Protein AF-A0A4V2TSD0-F1 (afdb_monomer_lite)

Sequence (152 aa):
MAKATQQTVRINGARTIIRTSATGKITTKPAPPKEWELQAAQVRAFRAMPAYGKRFLLAGDQNAAKRGPRAQQEAIAAGMTPGEADLRIYLAGGQIRMIENKVGKGRLSTAQRDRHAALARLGHDVTVVSATTPADAASQAVELVQGWLAVA

pLDDT: mean 94.34, std 4.78, range [64.94, 98.69]

Secondary structure (DSSP, 8-state):
-PPPEEEEEEETTEEEEEEE-TTS-EEEEEPPPPHHHHHHHHHHHHHHSTTBTTTEEEEE--TTS---HHHHHHHHHTT--TT--SEEEEEGGG-EEEEEEEETTPPPPHHHHHHHHHHHHTT-EEEEEEESSHHHHHHHHHHHHHHHHH--

Structure (mmCIF, N/CA/C/O backbone):
data_AF-A0A4V2TSD0-F1
#
_entry.id   AF-A0A4V2TSD0-F1
#
loop_
_atom_site.group_PDB
_atom_site.id
_atom_site.type_symbol
_atom_site.label_atom_id
_atom_site.label_alt_id
_atom_site.label_comp_id
_atom_site.label_asym_id
_atom_site.label_entity_id
_atom_site.label_seq_id
_atom_site.pdbx_PDB_ins_code
_atom_site.Cartn_x
_atom_site.Cartn_y
_atom_site.Cartn_z
_atom_site.occupancy
_atom_site.B_iso_or_equiv
_atom_site.auth_seq_id
_atom_site.auth_comp_id
_atom_site.auth_asym_id
_atom_site.auth_atom_id
_atom_site.pdbx_PDB_model_num
ATOM 1 N N . MET A 1 1 ? -24.873 13.080 32.383 1.00 64.94 1 MET A N 1
ATOM 2 C CA . MET A 1 1 ? -25.452 12.134 31.399 1.00 64.94 1 MET A CA 1
ATOM 3 C C . MET A 1 1 ? -24.377 11.144 30.972 1.00 64.94 1 MET A C 1
ATOM 5 O O . MET A 1 1 ? -23.245 11.574 30.770 1.00 64.94 1 MET A O 1
ATOM 9 N N . ALA A 1 2 ? -24.686 9.849 30.862 1.00 78.00 2 ALA A N 1
ATOM 10 C CA . ALA A 1 2 ? -23.716 8.856 30.392 1.00 78.00 2 ALA A CA 1
ATOM 11 C C . ALA A 1 2 ? -23.359 9.115 28.914 1.00 78.00 2 ALA A C 1
ATOM 13 O O . ALA A 1 2 ? -24.242 9.385 28.102 1.00 78.00 2 ALA A O 1
ATOM 14 N N . LYS A 1 3 ? -22.072 9.062 28.550 1.00 87.88 3 LYS A N 1
ATOM 15 C CA . LYS A 1 3 ? -21.646 9.157 27.143 1.00 87.88 3 LYS A CA 1
ATOM 16 C C . LYS A 1 3 ? -21.848 7.811 26.456 1.00 87.88 3 LYS A C 1
ATOM 18 O O . LYS A 1 3 ? -21.585 6.768 27.046 1.00 87.88 3 LYS A O 1
ATOM 23 N N . ALA A 1 4 ? -22.267 7.842 25.192 1.00 92.12 4 ALA A N 1
ATOM 24 C CA . ALA A 1 4 ? -22.258 6.644 24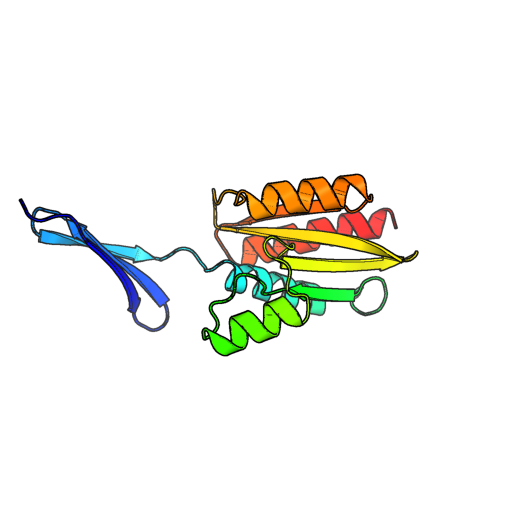.366 1.00 92.12 4 ALA A CA 1
ATOM 25 C C . ALA A 1 4 ? -20.821 6.111 24.238 1.00 92.12 4 ALA A C 1
ATOM 27 O O . ALA A 1 4 ? -19.887 6.889 24.028 1.00 92.12 4 ALA A O 1
ATOM 28 N N . THR A 1 5 ? -20.653 4.796 24.333 1.00 94.94 5 THR A N 1
ATOM 29 C CA . THR A 1 5 ? -19.355 4.126 24.205 1.00 94.94 5 THR A CA 1
ATOM 30 C C . THR A 1 5 ? -19.350 3.203 22.994 1.00 94.94 5 THR A C 1
ATOM 32 O O . THR A 1 5 ? -20.392 2.726 22.532 1.00 94.94 5 THR A O 1
ATOM 35 N N . GLN A 1 6 ? -18.162 2.977 22.440 1.00 94.81 6 GLN A N 1
ATOM 36 C CA . GLN A 1 6 ? -17.955 2.059 21.330 1.00 94.81 6 GLN A CA 1
ATOM 37 C C . GLN A 1 6 ? -16.710 1.223 21.593 1.00 94.81 6 GLN A C 1
ATOM 39 O O . GLN A 1 6 ? -15.649 1.761 21.901 1.00 94.81 6 GLN A O 1
ATOM 44 N N . GLN A 1 7 ? -16.834 -0.083 21.397 1.00 94.69 7 GLN A N 1
ATOM 45 C CA . GLN A 1 7 ? -15.721 -1.021 21.448 1.00 94.69 7 GLN A CA 1
ATOM 46 C C . GLN A 1 7 ? -15.750 -1.926 20.221 1.00 94.69 7 GLN A C 1
ATOM 48 O O . GLN A 1 7 ? -16.813 -2.241 19.689 1.00 94.69 7 GLN A O 1
ATOM 53 N N . THR A 1 8 ? -14.573 -2.325 19.746 1.00 93.75 8 THR A N 1
ATOM 54 C CA . THR A 1 8 ? -14.447 -3.324 18.680 1.00 93.75 8 THR A CA 1
ATOM 55 C C . THR A 1 8 ? -13.849 -4.582 19.281 1.00 93.75 8 THR A C 1
ATOM 57 O O . THR A 1 8 ? -12.709 -4.556 19.738 1.00 93.75 8 THR A O 1
ATOM 60 N N . VAL A 1 9 ? -14.611 -5.669 19.263 1.00 93.62 9 VAL A N 1
ATOM 61 C CA . VAL A 1 9 ? -14.221 -6.972 19.814 1.00 93.62 9 VAL A CA 1
ATOM 62 C C . VAL A 1 9 ? -14.265 -8.041 18.723 1.00 93.62 9 VAL A C 1
ATOM 64 O O . VAL A 1 9 ? -14.711 -7.777 17.603 1.00 93.62 9 VAL A O 1
ATOM 67 N N . ARG A 1 10 ? -13.794 -9.253 19.026 1.00 91.56 10 ARG A N 1
ATOM 68 C CA . ARG A 1 10 ? -14.047 -10.431 18.189 1.00 91.56 10 ARG A CA 1
ATOM 69 C C . ARG A 1 10 ? -15.175 -11.257 18.797 1.00 91.56 10 ARG A C 1
ATOM 71 O O . ARG A 1 10 ? -15.099 -11.601 19.969 1.00 91.56 10 ARG A O 1
ATOM 78 N N . ILE A 1 11 ? -16.182 -11.580 17.992 1.00 89.50 11 ILE A N 1
ATOM 79 C CA . ILE A 1 11 ? -17.277 -12.496 18.337 1.00 89.50 11 ILE A CA 1
ATOM 80 C C . ILE A 1 11 ? -17.228 -13.617 17.304 1.00 89.50 11 ILE A C 1
ATOM 82 O O . ILE A 1 11 ? -17.307 -13.336 16.110 1.00 89.50 11 ILE A O 1
ATOM 86 N N . ASN A 1 12 ? -17.010 -14.861 17.739 1.00 88.19 12 ASN A N 1
ATOM 87 C CA . ASN A 1 12 ? -16.828 -16.023 16.853 1.00 88.19 12 ASN A CA 1
ATOM 88 C C . ASN A 1 12 ? -15.776 -15.783 15.747 1.00 88.19 12 ASN A C 1
ATOM 90 O O . ASN A 1 12 ? -15.980 -16.106 14.583 1.00 88.19 12 ASN A O 1
ATOM 94 N N . GLY A 1 13 ? -14.667 -15.120 16.096 1.00 82.56 13 GLY A N 1
ATOM 95 C CA . GLY A 1 13 ? -13.598 -14.755 15.157 1.00 82.56 13 GLY A CA 1
ATOM 96 C C . GLY A 1 13 ? -13.870 -13.509 14.299 1.00 82.56 13 GLY A C 1
ATOM 97 O O . GLY A 1 13 ? -12.915 -12.866 13.854 1.00 82.56 13 GLY A O 1
ATOM 98 N N . ALA A 1 14 ? -15.127 -13.088 14.140 1.00 84.94 14 ALA A N 1
ATOM 99 C CA . ALA A 1 14 ? -15.504 -11.909 13.365 1.00 84.94 14 ALA A CA 1
ATOM 100 C C . ALA A 1 14 ? -15.321 -10.609 14.165 1.00 84.94 14 ALA A C 1
ATOM 102 O O . ALA A 1 14 ? -15.739 -10.496 15.323 1.00 84.94 14 ALA A O 1
ATOM 103 N N . ARG A 1 15 ? -14.719 -9.584 13.546 1.00 90.88 15 ARG A N 1
ATOM 104 C CA . ARG A 1 15 ? -14.607 -8.255 14.165 1.00 90.88 15 ARG A CA 1
ATOM 105 C C . ARG A 1 15 ? -15.983 -7.595 14.212 1.00 90.88 15 ARG A C 1
ATOM 107 O O . ARG A 1 15 ? -16.591 -7.344 13.177 1.00 90.88 15 ARG A O 1
ATOM 114 N N . THR A 1 16 ? -16.437 -7.271 15.415 1.00 94.19 16 THR A N 1
ATOM 115 C CA . THR A 1 16 ? -17.763 -6.708 15.675 1.00 94.19 16 THR A CA 1
ATOM 116 C C . THR A 1 16 ? -17.631 -5.430 16.492 1.00 94.19 16 THR A C 1
ATOM 118 O O . THR A 1 16 ? -16.912 -5.385 17.492 1.00 94.19 16 THR A O 1
ATOM 121 N N . ILE A 1 17 ? -18.320 -4.378 16.061 1.00 95.06 17 ILE A N 1
ATOM 122 C CA . ILE A 1 17 ? -18.480 -3.140 16.819 1.00 95.06 17 ILE A CA 1
ATOM 123 C C . ILE A 1 17 ? -19.675 -3.317 17.748 1.00 95.06 17 ILE A C 1
ATOM 125 O O . ILE A 1 17 ? -20.785 -3.567 17.281 1.00 95.06 17 ILE A O 1
ATOM 129 N N . ILE A 1 18 ? -19.448 -3.131 19.044 1.00 95.38 18 ILE A N 1
ATOM 130 C CA . ILE A 1 18 ? -20.495 -3.010 20.056 1.00 95.38 18 ILE A CA 1
ATOM 131 C C . ILE A 1 18 ? -20.604 -1.530 20.416 1.00 95.38 18 ILE A C 1
ATOM 133 O O . ILE A 1 18 ? -19.611 -0.907 20.806 1.00 95.38 18 ILE A O 1
ATOM 137 N N . ARG A 1 19 ? -21.801 -0.964 20.272 1.00 95.19 19 ARG A N 1
ATOM 138 C CA . ARG A 1 19 ? -22.107 0.418 20.652 1.00 95.19 19 ARG A CA 1
ATOM 139 C C . ARG A 1 19 ? -23.153 0.423 21.755 1.00 95.19 19 ARG A C 1
ATOM 141 O O . ARG A 1 19 ? -24.241 -0.115 21.552 1.00 95.19 19 ARG A O 1
ATOM 148 N N . THR A 1 20 ? -22.841 1.096 22.856 1.00 95.31 20 THR A N 1
ATOM 149 C CA . THR A 1 20 ? -23.769 1.353 23.963 1.00 95.31 20 THR A CA 1
ATOM 150 C C . THR A 1 20 ? -24.195 2.815 23.904 1.00 95.31 20 THR A C 1
ATOM 152 O O . THR A 1 20 ? -23.347 3.710 23.871 1.00 95.31 20 THR A O 1
ATOM 155 N N . SER A 1 21 ? -25.498 3.084 23.821 1.00 92.75 21 SER A N 1
ATOM 156 C CA . SER A 1 21 ? -26.032 4.450 23.812 1.00 92.75 21 SER A CA 1
ATOM 157 C C . SER A 1 21 ? -25.929 5.102 25.195 1.00 92.75 21 SER A C 1
ATOM 159 O O . SER A 1 21 ? -25.764 4.431 26.209 1.00 92.75 21 SER A O 1
ATOM 161 N N . ALA A 1 22 ? -26.125 6.421 25.246 1.00 93.06 22 ALA A N 1
ATOM 162 C CA . ALA A 1 22 ? -26.267 7.164 26.501 1.00 93.06 22 ALA A CA 1
ATOM 163 C C . ALA A 1 22 ? -27.442 6.679 27.379 1.00 93.06 22 ALA A C 1
ATOM 165 O O . ALA A 1 22 ? -27.455 6.927 28.579 1.00 93.06 22 ALA A O 1
ATOM 166 N N . THR A 1 23 ? -28.418 5.990 26.777 1.00 92.19 23 THR A N 1
ATOM 167 C CA . THR A 1 23 ? -29.611 5.427 27.429 1.00 92.19 23 THR A CA 1
ATOM 168 C C . THR A 1 23 ? -29.474 3.937 27.762 1.00 92.19 23 THR A C 1
ATOM 170 O O . THR A 1 23 ? -30.439 3.323 28.199 1.00 92.19 23 THR A O 1
ATOM 173 N N . GLY A 1 24 ? -28.303 3.331 27.526 1.00 90.88 24 GLY A N 1
ATOM 174 C CA . GLY A 1 24 ? -28.042 1.916 27.812 1.00 90.88 24 GLY A CA 1
ATOM 175 C C . GLY A 1 24 ? -28.413 0.934 26.693 1.00 90.88 24 GLY A C 1
ATOM 176 O O . GLY A 1 24 ? -28.166 -0.260 26.833 1.00 90.88 24 GLY A O 1
ATOM 177 N N . LYS A 1 25 ? -28.944 1.397 25.551 1.00 94.31 25 LYS A N 1
ATOM 178 C CA . LYS A 1 25 ? -29.238 0.530 24.395 1.00 94.31 25 LYS A CA 1
ATOM 179 C C . LYS A 1 25 ? -27.938 0.006 23.786 1.00 94.31 25 LYS A C 1
ATOM 181 O O . LYS A 1 25 ? -27.099 0.796 23.352 1.00 94.31 25 LYS A O 1
ATOM 186 N N . ILE A 1 26 ? -27.812 -1.314 23.685 1.00 94.88 26 ILE A N 1
ATOM 187 C CA . ILE A 1 26 ? -26.669 -1.987 23.060 1.00 94.88 26 ILE A CA 1
ATOM 188 C C . ILE A 1 26 ? -27.031 -2.376 21.624 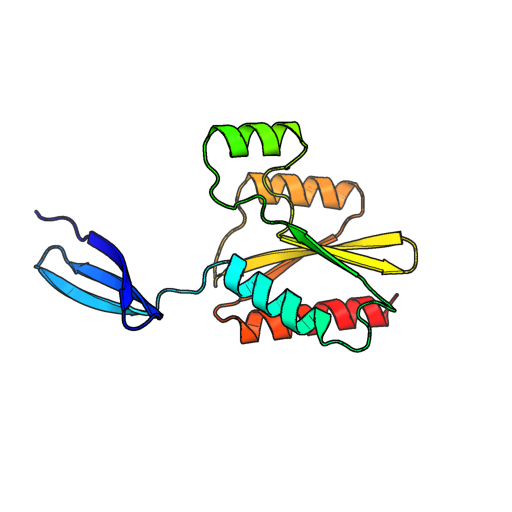1.00 94.88 26 ILE A C 1
ATOM 190 O O . ILE A 1 26 ? -28.112 -2.894 21.357 1.00 94.88 26 ILE A O 1
ATOM 194 N N . THR A 1 27 ? -26.121 -2.118 20.686 1.00 95.38 27 THR A N 1
ATOM 195 C CA . THR A 1 27 ? -26.227 -2.561 19.288 1.00 95.38 27 THR A CA 1
ATOM 196 C C . THR A 1 27 ? -24.917 -3.183 18.836 1.00 95.38 27 THR A C 1
ATOM 198 O O . THR A 1 27 ? -23.841 -2.760 19.268 1.00 95.38 27 THR A O 1
ATOM 201 N N . THR A 1 28 ? -25.010 -4.170 17.950 1.00 94.19 28 THR A N 1
ATOM 202 C CA . THR A 1 28 ? -23.861 -4.828 17.333 1.00 94.19 28 THR A CA 1
ATOM 203 C C . THR A 1 28 ? -23.909 -4.646 15.823 1.00 94.19 28 THR A C 1
ATOM 205 O O . THR A 1 28 ? -24.976 -4.643 15.211 1.00 94.19 28 THR A O 1
ATOM 208 N N . LYS A 1 29 ? -22.744 -4.447 15.209 1.00 93.44 29 LYS A N 1
ATOM 209 C CA . LYS A 1 29 ? -22.596 -4.439 13.750 1.00 93.44 29 LYS A CA 1
ATOM 210 C C . LYS A 1 29 ? -21.224 -4.973 13.348 1.00 93.44 29 LYS A C 1
ATOM 212 O O . LYS A 1 29 ? -20.274 -4.786 14.116 1.00 93.44 29 LYS A O 1
ATOM 217 N N . PRO A 1 30 ? -21.074 -5.574 12.158 1.00 91.06 30 PRO A N 1
ATOM 218 C CA . PRO A 1 30 ? -19.760 -5.927 11.637 1.00 91.06 30 PRO A CA 1
ATOM 219 C C . PRO A 1 30 ? -18.828 -4.710 11.627 1.00 91.06 30 PRO A C 1
ATOM 221 O O . PRO A 1 30 ? -19.227 -3.599 11.262 1.00 91.06 30 PRO A O 1
ATOM 224 N N . ALA A 1 31 ? -17.586 -4.905 12.063 1.00 91.00 31 ALA A N 1
ATOM 225 C CA . ALA A 1 31 ? -16.557 -3.891 11.906 1.00 91.00 31 ALA A CA 1
ATOM 226 C C . ALA A 1 31 ? -16.039 -3.925 10.460 1.00 91.00 31 ALA A C 1
ATOM 228 O O . ALA A 1 31 ? -15.792 -5.018 9.948 1.00 91.00 31 ALA A O 1
ATOM 229 N N . PRO A 1 32 ? -15.802 -2.767 9.820 1.00 89.94 32 PRO A N 1
ATOM 230 C CA . PRO A 1 32 ? -15.112 -2.726 8.534 1.00 89.94 32 PRO A CA 1
ATOM 231 C C . PRO A 1 32 ? -13.752 -3.428 8.621 1.00 89.94 32 PRO A C 1
ATOM 233 O O . PRO A 1 32 ? -13.143 -3.379 9.700 1.00 89.94 32 PRO A O 1
ATOM 236 N N . PRO A 1 33 ? -13.249 -4.034 7.531 1.00 91.12 33 PRO A N 1
ATOM 237 C CA . PRO A 1 33 ? -11.921 -4.643 7.515 1.00 91.12 33 PRO A CA 1
ATOM 238 C C . PRO A 1 33 ? -10.842 -3.621 7.891 1.00 91.12 33 PRO A C 1
ATOM 240 O O . PRO A 1 33 ? -11.035 -2.410 7.783 1.00 91.12 33 PRO A O 1
ATOM 243 N N . LYS A 1 34 ? -9.705 -4.098 8.388 1.00 90.25 34 LYS A N 1
ATOM 244 C CA . LYS A 1 34 ? -8.502 -3.273 8.537 1.00 90.25 34 LYS A CA 1
ATOM 245 C C . LYS A 1 34 ? -7.840 -3.113 7.169 1.00 90.25 34 LYS A C 1
ATOM 247 O O . LYS A 1 34 ? -7.913 -4.020 6.348 1.00 90.25 34 LYS A O 1
ATOM 252 N N . GLU A 1 35 ? -7.127 -2.011 6.958 1.00 89.81 35 GLU A N 1
ATOM 253 C CA . GLU A 1 35 ? -6.401 -1.758 5.701 1.00 89.81 35 GLU A CA 1
ATOM 254 C C . GLU A 1 35 ? -5.435 -2.907 5.352 1.00 89.81 35 GLU A C 1
ATOM 256 O O . GLU A 1 35 ? -5.449 -3.391 4.225 1.00 89.81 35 GLU A O 1
ATOM 261 N N . TRP A 1 36 ? -4.718 -3.473 6.337 1.00 91.94 36 TRP A N 1
ATOM 262 C CA . TRP A 1 36 ? -3.843 -4.632 6.094 1.00 91.94 36 TRP A CA 1
ATOM 263 C C . TRP A 1 36 ? -4.598 -5.885 5.607 1.00 91.94 36 TRP A C 1
ATOM 265 O O . TRP A 1 36 ? -4.019 -6.707 4.902 1.00 91.94 36 TRP A O 1
ATOM 275 N N . GLU A 1 37 ? -5.879 -6.058 5.965 1.00 94.06 37 GLU A N 1
ATOM 276 C CA . GLU A 1 37 ? -6.696 -7.194 5.503 1.00 94.06 37 GLU A CA 1
ATOM 277 C C . GLU A 1 37 ? -7.048 -7.036 4.014 1.00 94.06 37 GLU A C 1
ATOM 279 O O . GLU A 1 37 ? -7.079 -8.033 3.286 1.00 94.06 37 GLU A O 1
ATOM 284 N N . LEU A 1 38 ? -7.253 -5.792 3.556 1.00 95.56 38 LEU A N 1
ATOM 285 C CA . LEU A 1 38 ? -7.436 -5.453 2.141 1.00 95.56 38 LEU A CA 1
ATOM 286 C C . LEU A 1 38 ? -6.137 -5.683 1.359 1.00 95.56 38 LEU A C 1
ATOM 288 O O . LEU A 1 38 ? -6.131 -6.437 0.386 1.00 95.56 38 LEU A O 1
ATOM 292 N N . GLN A 1 39 ? -5.025 -5.131 1.852 1.00 97.00 39 GLN A N 1
ATOM 293 C CA . GLN A 1 39 ? -3.693 -5.306 1.268 1.00 97.00 39 GLN A CA 1
ATOM 294 C C . GLN A 1 39 ? -3.315 -6.792 1.159 1.00 97.00 39 GLN A C 1
ATOM 296 O O . GLN A 1 39 ? -2.852 -7.251 0.118 1.00 97.00 39 GLN A O 1
ATOM 301 N N . ALA A 1 40 ? -3.561 -7.590 2.204 1.00 97.00 40 ALA A N 1
ATOM 302 C CA . ALA A 1 40 ? -3.270 -9.022 2.183 1.00 97.00 40 ALA A CA 1
ATOM 303 C C . ALA A 1 40 ? -4.094 -9.775 1.126 1.00 97.00 40 ALA A C 1
ATOM 305 O O . ALA A 1 40 ? -3.598 -10.736 0.535 1.00 97.00 40 ALA A O 1
ATOM 306 N N . ALA A 1 41 ? -5.342 -9.365 0.876 1.00 98.12 41 ALA A N 1
ATOM 307 C CA . ALA A 1 41 ? -6.157 -9.947 -0.186 1.00 98.12 41 ALA A CA 1
ATOM 308 C C . ALA A 1 41 ? -5.634 -9.588 -1.579 1.00 98.12 41 ALA A C 1
ATOM 310 O O . ALA A 1 41 ? -5.529 -10.480 -2.420 1.00 98.12 41 ALA A O 1
ATOM 311 N N . GLN A 1 42 ? -5.217 -8.338 -1.786 1.00 98.56 42 GLN A N 1
ATOM 312 C CA . GLN A 1 42 ? -4.552 -7.910 -3.018 1.00 98.56 42 GLN A CA 1
ATOM 313 C C . GLN A 1 42 ? -3.268 -8.703 -3.259 1.00 98.56 42 GLN A C 1
ATOM 315 O O . GLN A 1 42 ? -3.106 -9.287 -4.322 1.00 98.56 42 GLN A O 1
ATOM 320 N N . VAL A 1 43 ? -2.391 -8.822 -2.254 1.00 98.56 43 VAL A N 1
ATOM 321 C CA . VAL A 1 43 ? -1.141 -9.594 -2.364 1.00 98.56 43 VAL A CA 1
ATOM 322 C C . VAL A 1 43 ? -1.409 -11.053 -2.735 1.00 98.56 43 VAL A C 1
ATOM 324 O O . VAL A 1 43 ? -0.707 -11.599 -3.586 1.00 98.56 43 VAL A O 1
ATOM 327 N N . ARG A 1 44 ? -2.421 -11.696 -2.135 1.00 98.69 44 ARG A N 1
ATOM 328 C CA . ARG A 1 44 ? -2.812 -13.063 -2.518 1.00 98.69 44 ARG A CA 1
ATOM 329 C C . ARG A 1 44 ? -3.279 -13.134 -3.972 1.00 98.69 44 ARG A C 1
ATOM 331 O O . ARG A 1 44 ? -2.833 -14.023 -4.689 1.00 98.69 44 ARG A O 1
ATOM 338 N N . ALA A 1 45 ? -4.131 -12.204 -4.400 1.00 98.62 45 ALA A N 1
ATOM 339 C CA . ALA A 1 45 ? -4.637 -12.163 -5.768 1.00 98.62 45 ALA A CA 1
ATOM 340 C C . ALA A 1 45 ? -3.513 -11.912 -6.784 1.00 98.62 45 ALA A C 1
ATOM 342 O O . ALA A 1 45 ? -3.403 -12.643 -7.763 1.00 98.62 45 ALA A O 1
ATOM 343 N N . PHE A 1 46 ? -2.613 -10.967 -6.504 1.00 98.69 46 PHE A N 1
ATOM 344 C CA . PHE A 1 46 ? -1.437 -10.703 -7.328 1.00 98.69 46 PHE A CA 1
ATOM 345 C C . PHE A 1 46 ? -0.543 -11.926 -7.467 1.00 98.69 46 PHE A C 1
ATOM 347 O O . PHE A 1 46 ? -0.174 -12.278 -8.581 1.00 98.69 46 PHE A O 1
ATOM 354 N N . ARG A 1 47 ? -0.241 -12.618 -6.364 1.00 98.56 47 ARG A N 1
ATOM 355 C CA . ARG A 1 47 ? 0.585 -13.835 -6.394 1.00 98.56 47 ARG A CA 1
ATOM 356 C C . ARG A 1 47 ? -0.048 -14.984 -7.181 1.00 98.56 47 ARG A C 1
ATOM 358 O O . ARG A 1 47 ? 0.678 -15.865 -7.623 1.00 98.56 47 ARG A O 1
ATOM 365 N N . ALA A 1 48 ? -1.368 -14.975 -7.356 1.00 98.56 48 ALA A N 1
ATOM 366 C CA . ALA A 1 48 ? -2.084 -15.943 -8.180 1.00 98.56 48 ALA A CA 1
ATOM 367 C C . ALA A 1 48 ? -2.140 -15.555 -9.671 1.00 98.56 48 ALA A C 1
ATOM 369 O O . ALA A 1 48 ? -2.517 -16.383 -10.499 1.00 98.56 48 ALA A O 1
ATOM 370 N N . MET A 1 49 ? -1.774 -14.322 -10.044 1.00 98.31 49 MET A N 1
ATOM 371 C CA . MET A 1 49 ? -1.767 -13.902 -11.445 1.00 98.31 49 MET A CA 1
ATOM 372 C C . MET A 1 49 ? -0.645 -14.611 -12.218 1.00 98.31 49 MET A C 1
ATOM 374 O O . MET A 1 49 ? 0.507 -14.556 -11.788 1.00 98.31 49 MET A O 1
ATOM 378 N N . PRO A 1 50 ? -0.903 -15.153 -13.425 1.00 98.12 50 PRO A N 1
ATOM 379 C CA . PRO A 1 50 ? 0.139 -15.774 -14.253 1.00 98.12 50 PRO A CA 1
ATOM 380 C C . PRO A 1 50 ? 1.307 -14.844 -14.621 1.00 98.12 50 PRO A C 1
ATOM 382 O O . PRO A 1 50 ? 2.400 -15.310 -14.943 1.00 98.12 50 PRO A O 1
ATOM 385 N N . ALA A 1 51 ? 1.064 -13.530 -14.606 1.00 97.88 51 ALA A N 1
ATOM 386 C CA . ALA A 1 51 ? 2.051 -12.496 -14.902 1.00 97.88 51 ALA A CA 1
ATOM 387 C C . ALA A 1 51 ? 2.982 -12.177 -13.715 1.00 97.88 51 ALA A C 1
ATOM 389 O O . ALA A 1 51 ? 4.043 -11.582 -13.924 1.00 97.88 51 ALA A O 1
ATOM 390 N N . TYR A 1 52 ? 2.614 -12.557 -12.488 1.00 98.38 52 TYR A N 1
ATOM 391 C CA . TYR A 1 52 ? 3.440 -12.319 -11.306 1.00 98.38 52 TYR A CA 1
ATOM 392 C C . TYR A 1 52 ? 4.726 -13.143 -11.368 1.00 98.38 52 TYR A C 1
ATOM 394 O O . TYR A 1 52 ? 4.714 -14.310 -11.757 1.00 98.38 52 TYR A O 1
ATOM 402 N N . GLY A 1 53 ? 5.855 -12.518 -11.031 1.00 97.88 53 GLY A N 1
ATOM 403 C CA . GLY A 1 53 ? 7.177 -13.137 -11.162 1.00 97.88 53 GLY A CA 1
ATOM 404 C C . GLY A 1 53 ? 7.730 -13.145 -12.590 1.00 97.88 53 GLY A C 1
ATOM 405 O O . GLY A 1 53 ? 8.856 -13.587 -12.790 1.00 97.88 53 GLY A O 1
ATOM 406 N N . LYS A 1 54 ? 6.963 -12.658 -13.577 1.00 96.94 54 LYS A N 1
ATOM 407 C CA . LYS A 1 54 ? 7.369 -12.618 -14.994 1.00 96.94 54 LYS A CA 1
ATOM 408 C C . LYS A 1 54 ? 7.334 -11.209 -15.570 1.00 96.94 54 LYS A C 1
ATOM 410 O O . LYS A 1 54 ? 8.313 -10.748 -16.136 1.00 96.94 54 LYS A O 1
ATOM 415 N N . ARG A 1 55 ? 6.190 -10.535 -15.434 1.00 97.31 55 ARG A N 1
ATOM 416 C CA . ARG A 1 55 ? 5.954 -9.184 -15.968 1.00 97.31 55 ARG A CA 1
ATOM 417 C C . ARG A 1 55 ? 5.911 -8.116 -14.884 1.00 97.31 55 ARG A C 1
ATOM 419 O O . ARG A 1 55 ? 6.062 -6.939 -15.186 1.00 97.31 55 ARG A O 1
ATOM 426 N N . PHE A 1 56 ? 5.690 -8.526 -13.638 1.00 98.50 56 PHE A N 1
ATOM 427 C CA . PHE A 1 56 ? 5.747 -7.635 -12.492 1.00 98.50 56 PHE A CA 1
ATOM 428 C C . PHE A 1 56 ? 6.143 -8.371 -11.212 1.00 98.50 56 PHE A C 1
ATOM 430 O O . PHE A 1 56 ? 5.967 -9.589 -11.085 1.00 98.50 56 PHE A O 1
ATOM 437 N N . LEU A 1 57 ? 6.638 -7.602 -10.248 1.00 98.50 57 LEU A N 1
ATOM 438 C CA . LEU A 1 57 ? 6.870 -8.015 -8.865 1.00 98.50 57 LEU A CA 1
ATOM 439 C C . LEU A 1 57 ? 6.150 -7.046 -7.924 1.00 98.50 57 LEU A C 1
ATOM 441 O O . LEU A 1 57 ? 5.660 -6.000 -8.348 1.00 98.50 57 LEU A O 1
ATOM 445 N N . LEU A 1 58 ? 6.097 -7.378 -6.634 1.00 98.44 58 LEU A N 1
ATOM 446 C CA . LEU A 1 58 ? 5.519 -6.493 -5.627 1.00 98.44 58 LEU A CA 1
ATOM 447 C C . LEU A 1 58 ? 6.281 -6.538 -4.306 1.00 98.44 58 LEU A C 1
ATOM 449 O O . LEU A 1 58 ? 6.818 -7.585 -3.935 1.00 98.44 58 LEU A O 1
ATOM 453 N N . ALA A 1 59 ? 6.226 -5.432 -3.570 1.00 97.75 59 ALA A N 1
ATOM 454 C CA . ALA A 1 59 ? 6.563 -5.354 -2.154 1.00 97.75 59 ALA A CA 1
ATOM 455 C C . ALA A 1 59 ? 5.390 -4.723 -1.394 1.00 97.75 59 ALA A C 1
ATOM 457 O O . ALA A 1 59 ? 4.788 -3.759 -1.864 1.00 97.75 59 ALA A O 1
ATOM 458 N N . GLY A 1 60 ? 5.045 -5.304 -0.244 1.00 95.81 60 GLY A N 1
ATOM 459 C CA . GLY A 1 60 ? 4.041 -4.755 0.662 1.00 95.81 60 GLY A CA 1
ATOM 460 C C . GLY A 1 60 ? 4.708 -4.002 1.797 1.00 95.81 60 GLY A C 1
ATOM 461 O O . GLY A 1 60 ? 5.496 -4.585 2.542 1.00 95.81 60 GLY A O 1
ATOM 462 N N . ASP A 1 61 ? 4.360 -2.734 1.940 1.00 92.44 61 ASP A N 1
ATOM 463 C CA . ASP A 1 61 ? 4.823 -1.867 3.006 1.00 92.44 61 ASP A CA 1
ATOM 464 C C . ASP A 1 61 ? 3.760 -1.796 4.100 1.00 92.44 61 ASP A C 1
ATOM 466 O O . ASP A 1 61 ? 2.561 -1.702 3.848 1.00 92.44 61 ASP A O 1
ATOM 470 N N . GLN A 1 62 ? 4.197 -1.900 5.353 1.00 88.75 62 GLN A N 1
ATOM 471 C CA . GLN A 1 62 ? 3.321 -1.834 6.526 1.00 88.75 62 GLN A CA 1
ATOM 472 C C . GLN A 1 62 ? 3.764 -0.698 7.443 1.00 88.75 62 GLN A C 1
ATOM 474 O O . GLN A 1 62 ? 3.902 -0.860 8.659 1.00 88.75 62 GLN A O 1
ATOM 479 N N . ASN A 1 63 ? 4.039 0.471 6.868 1.00 86.81 63 ASN A N 1
ATOM 480 C CA . ASN A 1 63 ? 4.668 1.575 7.597 1.00 86.81 63 ASN A CA 1
ATOM 481 C C . ASN A 1 63 ? 3.757 2.131 8.705 1.00 86.81 63 ASN A C 1
ATOM 483 O O . ASN A 1 63 ? 4.250 2.555 9.747 1.00 86.81 63 ASN A O 1
ATOM 487 N N . ALA A 1 64 ? 2.434 1.997 8.562 1.00 81.81 64 ALA A N 1
ATOM 488 C CA . ALA A 1 64 ? 1.453 2.369 9.584 1.00 81.81 64 ALA A CA 1
ATOM 489 C C . ALA A 1 64 ? 1.228 1.312 10.692 1.00 81.81 64 ALA A C 1
ATOM 491 O O . ALA A 1 64 ? 0.444 1.546 11.616 1.00 81.81 64 ALA A O 1
ATOM 492 N N . ALA A 1 65 ? 1.869 0.137 10.628 1.00 85.19 65 ALA A N 1
ATOM 493 C CA . ALA A 1 65 ? 1.656 -0.914 11.623 1.00 85.19 65 ALA A CA 1
ATOM 494 C C . ALA A 1 65 ? 2.096 -0.476 13.031 1.00 85.19 65 ALA A C 1
ATOM 496 O O . ALA A 1 65 ? 3.156 0.121 13.226 1.00 85.19 65 ALA A O 1
ATOM 497 N N . LYS A 1 66 ? 1.288 -0.814 14.044 1.00 85.38 66 LYS A N 1
ATOM 498 C CA . LYS A 1 66 ? 1.630 -0.537 15.443 1.00 85.38 66 LYS A CA 1
ATOM 499 C C . LYS A 1 66 ? 2.831 -1.391 15.854 1.00 85.38 66 LYS A C 1
ATOM 501 O O . LYS A 1 66 ? 2.746 -2.617 15.848 1.00 85.38 66 LYS A O 1
ATOM 506 N N . ARG A 1 67 ? 3.911 -0.731 16.264 1.00 91.25 67 ARG A N 1
ATOM 507 C CA . ARG A 1 67 ? 5.137 -1.341 16.796 1.00 91.25 67 ARG A CA 1
ATOM 508 C C . ARG A 1 67 ? 5.358 -0.891 18.241 1.00 91.25 67 ARG A C 1
ATOM 510 O O . ARG A 1 67 ? 4.802 0.119 18.675 1.00 91.25 67 ARG A O 1
ATOM 517 N N . GLY A 1 68 ? 6.147 -1.651 19.001 1.00 94.50 68 GLY A N 1
ATOM 518 C CA . GLY A 1 68 ? 6.640 -1.188 20.302 1.00 94.50 68 GLY A CA 1
ATOM 519 C C . GLY A 1 68 ? 7.548 0.042 20.137 1.00 94.50 68 GLY A C 1
ATOM 520 O O . GLY A 1 68 ? 8.124 0.204 19.060 1.00 94.50 68 GLY A O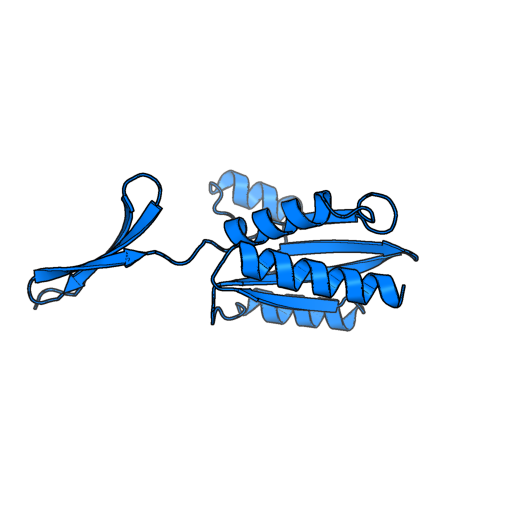 1
ATOM 521 N N . PRO A 1 69 ? 7.719 0.897 21.165 1.00 93.75 69 PRO A N 1
ATOM 522 C CA . PRO A 1 69 ? 8.443 2.166 21.027 1.00 93.75 69 PRO A CA 1
ATOM 523 C C . PRO A 1 69 ? 9.856 2.011 20.454 1.00 93.75 69 PRO A C 1
ATOM 525 O O . PRO A 1 69 ? 10.220 2.719 19.522 1.00 93.75 69 PRO A O 1
ATOM 528 N N . ARG A 1 70 ? 10.621 1.031 20.948 1.00 96.38 70 ARG A N 1
ATOM 529 C CA . ARG A 1 70 ? 11.969 0.731 20.452 1.00 96.38 70 ARG A CA 1
ATOM 530 C C . ARG A 1 70 ? 11.966 0.295 18.983 1.00 96.38 70 ARG A C 1
ATOM 532 O O . ARG A 1 70 ? 12.647 0.907 18.173 1.00 96.38 70 ARG A O 1
ATOM 539 N N . ALA A 1 71 ? 11.146 -0.697 18.636 1.00 95.56 71 ALA A N 1
ATOM 540 C CA . ALA A 1 71 ? 11.042 -1.209 17.268 1.00 95.56 71 ALA A CA 1
ATOM 541 C C . ALA A 1 71 ? 10.552 -0.140 16.275 1.00 95.56 71 ALA A C 1
ATOM 543 O O . ALA A 1 71 ? 10.934 -0.148 15.110 1.00 95.56 71 ALA A O 1
ATOM 544 N N . GLN A 1 72 ? 9.713 0.797 16.728 1.00 94.00 72 GLN A N 1
ATOM 545 C CA . GLN A 1 72 ? 9.299 1.943 15.923 1.00 94.00 72 GLN A CA 1
ATOM 546 C C . GLN A 1 72 ? 10.488 2.864 15.613 1.00 94.00 72 GLN A C 1
ATOM 548 O O . GLN A 1 72 ? 10.642 3.269 14.464 1.00 94.00 72 GLN A O 1
ATOM 553 N N . GLN A 1 73 ? 11.318 3.187 16.610 1.00 93.69 73 GLN A N 1
ATOM 554 C CA . GLN A 1 73 ? 12.501 4.035 16.416 1.00 93.69 73 GLN A CA 1
ATOM 555 C C . GLN A 1 73 ? 13.539 3.360 15.518 1.00 93.69 73 GLN A C 1
ATOM 557 O O . GLN A 1 73 ? 14.024 3.986 14.581 1.00 93.69 73 GLN A O 1
ATOM 562 N N . GLU A 1 74 ? 13.815 2.074 15.747 1.00 96.31 74 GLU A N 1
ATOM 563 C CA . GLU A 1 74 ? 14.701 1.279 14.889 1.00 96.31 74 GLU A CA 1
ATOM 564 C C . GLU A 1 74 ? 14.195 1.261 13.437 1.00 96.31 74 GLU A C 1
ATOM 566 O O . GLU A 1 74 ? 14.975 1.487 12.517 1.00 96.31 74 GLU A O 1
ATOM 571 N N . ALA A 1 75 ? 12.886 1.085 13.215 1.00 94.25 75 ALA A N 1
ATOM 572 C CA . ALA A 1 75 ? 12.305 1.100 11.873 1.00 94.25 75 ALA A CA 1
ATOM 573 C C . ALA A 1 75 ? 12.439 2.468 11.183 1.00 94.25 75 ALA A C 1
ATOM 575 O O . ALA A 1 75 ? 12.804 2.517 10.011 1.00 94.25 75 ALA A O 1
ATOM 576 N N . ILE A 1 76 ? 12.162 3.573 11.888 1.00 92.44 76 ILE A N 1
ATOM 577 C CA . ILE A 1 76 ? 12.327 4.931 11.340 1.00 92.44 76 ILE A CA 1
ATOM 578 C C . ILE A 1 76 ? 13.798 5.185 10.994 1.00 92.44 76 ILE A C 1
ATOM 580 O O . ILE A 1 76 ? 14.091 5.640 9.891 1.00 92.44 76 ILE A O 1
ATOM 584 N N . ALA A 1 77 ? 14.720 4.843 11.900 1.00 95.12 77 ALA A N 1
ATOM 585 C CA . ALA A 1 77 ? 16.158 4.984 11.674 1.00 95.12 77 ALA A CA 1
ATOM 586 C C . ALA A 1 77 ? 16.650 4.134 10.489 1.00 95.12 77 ALA A C 1
ATOM 588 O O . ALA A 1 77 ? 17.538 4.555 9.755 1.00 95.12 77 ALA A O 1
ATOM 589 N N . ALA A 1 78 ? 16.031 2.972 10.263 1.00 95.31 78 ALA A N 1
ATOM 590 C CA . ALA A 1 78 ? 16.291 2.103 9.118 1.00 95.31 78 ALA A CA 1
ATOM 591 C C . ALA A 1 78 ? 15.589 2.547 7.814 1.00 95.31 78 ALA A C 1
ATOM 593 O O . ALA A 1 78 ? 15.663 1.838 6.812 1.00 95.31 78 ALA A O 1
ATOM 594 N N . GLY A 1 79 ? 14.910 3.700 7.801 1.00 93.75 79 GLY A N 1
ATOM 595 C CA . GLY A 1 79 ? 14.323 4.289 6.592 1.00 93.75 79 GLY A CA 1
ATOM 596 C C . GLY A 1 79 ? 12.820 4.063 6.405 1.00 93.75 79 GLY A C 1
ATOM 597 O O . GLY A 1 79 ? 12.280 4.410 5.351 1.00 93.75 79 GLY A O 1
ATOM 598 N N . MET A 1 80 ? 12.107 3.528 7.404 1.00 94.19 80 MET A N 1
ATOM 599 C CA . MET A 1 80 ? 10.643 3.480 7.366 1.00 94.19 80 MET A CA 1
ATOM 600 C C . MET A 1 80 ? 10.088 4.903 7.267 1.00 94.19 80 MET A C 1
ATOM 602 O O . MET A 1 80 ? 10.181 5.693 8.207 1.00 94.19 80 MET A O 1
ATOM 606 N N . THR A 1 81 ? 9.471 5.209 6.129 1.00 93.69 81 THR A N 1
ATOM 607 C CA . THR A 1 81 ? 8.959 6.548 5.844 1.00 93.69 81 THR A CA 1
ATOM 608 C C . THR A 1 81 ? 7.454 6.618 6.119 1.00 93.69 81 THR A C 1
ATOM 610 O O . THR A 1 81 ? 6.683 5.862 5.515 1.00 93.69 81 THR A O 1
ATOM 613 N N . PRO A 1 82 ? 6.994 7.503 7.024 1.00 89.38 82 PRO A N 1
ATOM 614 C CA . PRO A 1 82 ? 5.571 7.728 7.245 1.00 89.38 82 PRO A CA 1
ATOM 615 C C . PRO A 1 82 ? 4.865 8.203 5.972 1.00 89.38 82 PRO A C 1
ATOM 617 O O . PRO A 1 82 ? 5.359 9.078 5.268 1.00 89.38 82 PRO A O 1
ATOM 620 N N . GLY A 1 83 ? 3.683 7.649 5.705 1.00 91.88 83 GLY A N 1
ATOM 621 C CA . GLY A 1 83 ? 2.880 8.014 4.538 1.00 91.88 83 GLY A CA 1
ATOM 622 C C . GLY A 1 83 ? 3.339 7.401 3.214 1.00 91.88 83 GLY A C 1
ATOM 623 O O . GLY A 1 83 ? 2.762 7.745 2.190 1.00 91.88 83 GLY A O 1
ATOM 624 N N . GLU A 1 84 ? 4.345 6.518 3.222 1.00 95.62 84 GLU A N 1
ATOM 625 C CA . GLU A 1 84 ? 4.634 5.652 2.073 1.00 95.62 84 GLU A CA 1
ATOM 626 C C . GLU A 1 84 ? 3.398 4.822 1.712 1.00 95.62 84 GLU A C 1
ATOM 628 O O . GLU A 1 84 ? 2.681 4.381 2.615 1.00 95.62 84 GLU A O 1
ATOM 633 N N . ALA A 1 85 ? 3.186 4.609 0.413 1.00 96.19 85 ALA A N 1
ATOM 634 C CA . ALA A 1 85 ? 2.090 3.796 -0.094 1.00 96.19 85 ALA A CA 1
ATOM 635 C C . ALA A 1 85 ? 2.184 2.343 0.401 1.00 96.19 85 ALA A C 1
ATOM 637 O O . ALA A 1 85 ? 3.276 1.813 0.603 1.00 96.19 85 ALA A O 1
ATOM 638 N N . ASP A 1 86 ? 1.038 1.680 0.548 1.00 96.19 86 ASP A N 1
ATOM 639 C CA . ASP A 1 86 ? 0.968 0.309 1.069 1.00 96.19 86 ASP A CA 1
ATOM 640 C C . ASP A 1 86 ? 1.617 -0.740 0.151 1.00 96.19 86 ASP A C 1
ATOM 642 O O . ASP A 1 86 ? 2.059 -1.795 0.612 1.00 96.19 86 ASP A O 1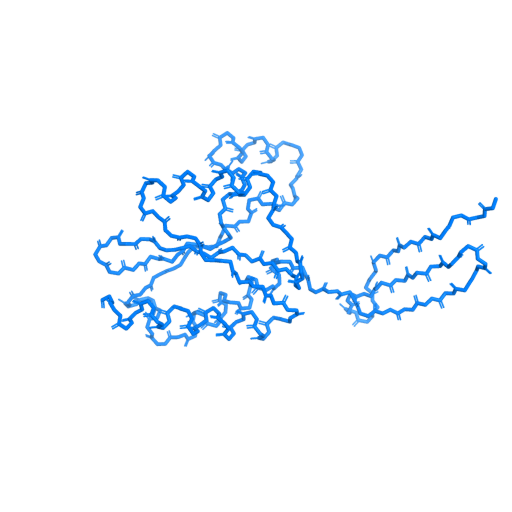
ATOM 646 N N . LEU A 1 87 ? 1.625 -0.523 -1.164 1.00 97.75 87 LEU A N 1
ATOM 647 C CA . LEU A 1 87 ? 2.168 -1.477 -2.130 1.00 97.75 87 LEU A CA 1
ATOM 648 C C . LEU A 1 87 ? 3.020 -0.775 -3.174 1.00 97.75 87 LEU A C 1
ATOM 650 O O . LEU A 1 87 ? 2.592 0.201 -3.789 1.00 97.75 87 LEU A O 1
ATOM 654 N N . ARG A 1 88 ? 4.179 -1.368 -3.454 1.00 98.12 88 ARG A N 1
ATOM 655 C CA . ARG A 1 88 ? 5.010 -1.062 -4.620 1.00 98.12 88 ARG A CA 1
ATOM 656 C C . ARG A 1 88 ? 4.872 -2.183 -5.636 1.00 98.12 88 ARG A C 1
ATOM 658 O O . ARG A 1 88 ? 5.069 -3.349 -5.293 1.00 98.12 88 ARG A O 1
ATOM 665 N N . ILE A 1 89 ? 4.557 -1.824 -6.874 1.00 98.31 89 ILE A N 1
ATOM 666 C CA . ILE A 1 89 ? 4.461 -2.714 -8.029 1.00 98.31 89 ILE A CA 1
ATOM 667 C C . ILE A 1 89 ? 5.613 -2.382 -8.974 1.00 98.31 89 ILE A C 1
ATOM 669 O O . ILE A 1 89 ? 5.686 -1.284 -9.526 1.00 98.31 89 ILE A O 1
ATOM 673 N N . TYR A 1 90 ? 6.520 -3.339 -9.137 1.00 98.06 90 TYR A N 1
ATOM 674 C CA . TYR A 1 90 ? 7.678 -3.227 -10.016 1.00 98.06 90 TYR A CA 1
ATOM 675 C C . TYR A 1 90 ? 7.304 -3.768 -11.391 1.00 98.06 90 TYR A C 1
ATOM 677 O O . TYR A 1 90 ? 6.880 -4.920 -11.495 1.00 98.06 90 TYR A O 1
ATOM 685 N N . LEU A 1 91 ? 7.461 -2.949 -12.423 1.00 97.38 91 LEU A N 1
ATOM 686 C CA . LEU A 1 91 ? 7.112 -3.243 -13.810 1.00 97.38 91 LEU A CA 1
ATOM 687 C C . LEU A 1 91 ? 8.375 -3.286 -14.687 1.00 97.38 91 LEU A C 1
ATOM 689 O O . LEU A 1 91 ? 9.481 -2.960 -14.245 1.00 97.38 91 LEU A O 1
ATOM 693 N N . ALA A 1 92 ? 8.207 -3.700 -15.944 1.00 94.62 92 ALA A N 1
ATOM 694 C CA . ALA A 1 92 ? 9.272 -3.667 -16.942 1.00 94.62 92 ALA A CA 1
ATOM 695 C C . ALA A 1 92 ? 9.825 -2.241 -17.151 1.00 94.62 92 ALA A C 1
ATOM 697 O O . ALA A 1 92 ? 9.191 -1.245 -16.805 1.00 94.62 92 ALA A O 1
ATOM 698 N N . GLY A 1 93 ? 11.049 -2.144 -17.678 1.00 93.81 93 GLY A N 1
ATOM 699 C CA . GLY A 1 93 ? 11.704 -0.851 -17.918 1.00 93.81 93 GLY A CA 1
ATOM 700 C C . GLY A 1 93 ? 12.100 -0.089 -16.646 1.00 93.81 93 GLY A C 1
ATOM 701 O O . GLY A 1 93 ? 12.363 1.105 -16.711 1.00 93.81 93 GLY A O 1
ATOM 702 N N . GLY A 1 94 ? 12.129 -0.757 -15.486 1.00 93.69 94 GLY A N 1
ATOM 703 C CA . GLY A 1 94 ? 12.473 -0.133 -14.204 1.00 93.69 94 GLY A CA 1
ATOM 704 C C . GLY A 1 94 ? 11.362 0.739 -13.612 1.00 93.69 94 GLY A C 1
ATOM 705 O O . GLY A 1 94 ? 11.610 1.473 -12.656 1.00 93.69 94 GLY A O 1
ATOM 706 N N . GLN A 1 95 ? 10.140 0.671 -14.151 1.00 95.56 95 GLN A N 1
ATOM 707 C CA . GLN A 1 95 ? 9.020 1.462 -13.653 1.00 95.56 95 GLN A CA 1
ATOM 708 C C . GLN A 1 95 ? 8.515 0.927 -12.304 1.00 95.56 95 GLN A C 1
ATOM 710 O O . GLN A 1 95 ? 8.333 -0.275 -12.111 1.00 95.56 95 GLN A O 1
ATOM 715 N N . ILE A 1 96 ? 8.215 1.844 -11.384 1.00 96.81 96 ILE A N 1
ATOM 716 C CA . ILE A 1 96 ? 7.512 1.551 -10.133 1.00 96.81 96 ILE A CA 1
ATOM 717 C C . ILE A 1 96 ? 6.197 2.323 -10.130 1.00 96.81 96 ILE A C 1
ATOM 719 O O . ILE A 1 96 ? 6.190 3.544 -10.298 1.00 96.81 96 ILE A O 1
ATOM 723 N N . ARG A 1 97 ? 5.097 1.605 -9.905 1.00 97.50 97 ARG A N 1
ATOM 724 C CA . ARG A 1 97 ? 3.780 2.176 -9.596 1.00 97.50 97 ARG A CA 1
ATOM 725 C C . ARG A 1 97 ? 3.346 1.723 -8.215 1.00 97.50 97 ARG A C 1
ATOM 727 O O . ARG A 1 97 ? 3.794 0.683 -7.736 1.00 97.50 97 ARG A O 1
ATOM 734 N N . MET A 1 98 ? 2.510 2.506 -7.552 1.00 98.25 98 MET A N 1
ATOM 735 C CA . MET A 1 98 ? 2.184 2.280 -6.150 1.00 98.25 98 MET A CA 1
ATOM 736 C C . MET A 1 98 ? 0.678 2.269 -5.912 1.00 98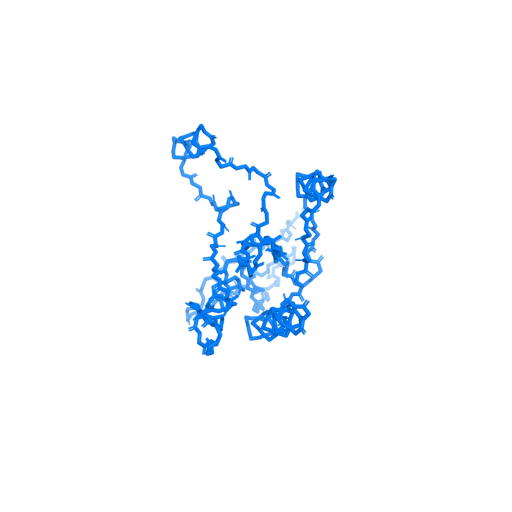.25 98 MET A C 1
ATOM 738 O O . MET A 1 98 ? -0.078 2.929 -6.626 1.00 98.25 98 MET A O 1
ATOM 742 N N . ILE A 1 99 ? 0.250 1.520 -4.898 1.00 98.19 99 ILE A N 1
ATOM 743 C CA . ILE A 1 99 ? -1.146 1.459 -4.456 1.00 98.19 99 ILE A CA 1
ATOM 744 C C . ILE A 1 99 ? -1.220 1.845 -2.982 1.00 98.19 99 ILE A C 1
ATOM 746 O O . ILE A 1 99 ? -0.500 1.292 -2.153 1.00 98.19 99 ILE A O 1
ATOM 750 N N . GLU A 1 100 ? -2.126 2.762 -2.665 1.00 97.38 100 GLU A N 1
ATOM 751 C CA . GLU A 1 100 ? -2.513 3.127 -1.302 1.00 97.38 100 GLU A CA 1
ATOM 752 C C . GLU A 1 100 ? -3.935 2.625 -1.033 1.00 97.38 100 GLU A C 1
ATOM 754 O O . GLU A 1 100 ? -4.858 2.927 -1.792 1.00 97.38 100 GLU A O 1
ATOM 759 N N . ASN A 1 101 ? -4.144 1.890 0.055 1.00 95.81 101 ASN A N 1
ATOM 760 C CA . ASN A 1 101 ? -5.443 1.329 0.394 1.00 95.81 101 ASN A CA 1
ATOM 761 C C . ASN A 1 101 ? -6.224 2.220 1.352 1.00 95.81 101 ASN A C 1
ATOM 763 O O . ASN A 1 101 ? -5.701 2.765 2.324 1.00 95.81 101 ASN A O 1
ATOM 767 N N . LYS A 1 102 ? -7.536 2.291 1.126 1.00 94.44 102 LYS A N 1
ATOM 768 C CA . LYS A 1 102 ? -8.482 2.903 2.057 1.00 94.44 102 LYS A CA 1
ATOM 769 C C . LYS A 1 102 ? -9.709 2.038 2.263 1.00 94.44 102 LYS A C 1
ATOM 771 O O . LYS A 1 102 ? -10.265 1.452 1.338 1.00 94.44 102 LYS A O 1
ATOM 776 N N . VAL A 1 103 ? -10.165 1.991 3.512 1.00 93.19 103 VAL A N 1
ATOM 777 C CA . VAL A 1 103 ? -11.415 1.316 3.865 1.00 93.19 103 VAL A CA 1
ATOM 778 C C . VAL A 1 103 ? -12.584 2.278 3.656 1.00 93.19 103 VAL A C 1
ATOM 780 O O . VAL A 1 103 ? -12.688 3.302 4.335 1.00 93.19 103 VAL A O 1
ATOM 783 N N . GLY A 1 104 ? -13.495 1.941 2.742 1.00 90.88 104 GLY A N 1
ATOM 784 C CA . GLY A 1 104 ? -14.684 2.741 2.433 1.00 90.88 104 GLY A CA 1
ATOM 785 C C . GLY A 1 104 ? -14.340 4.186 2.057 1.00 90.88 104 GLY A C 1
ATOM 786 O O . GLY A 1 104 ? -13.591 4.423 1.123 1.00 90.88 104 GLY A O 1
ATOM 787 N N . LYS A 1 105 ? -14.872 5.165 2.801 1.00 87.31 105 LYS A N 1
ATOM 788 C CA . LYS A 1 105 ? -14.604 6.606 2.594 1.00 87.31 105 LYS A CA 1
ATOM 789 C C . LYS A 1 105 ? -13.374 7.109 3.370 1.00 87.31 105 LYS A C 1
ATOM 791 O O . LYS A 1 105 ? -13.335 8.272 3.780 1.00 87.31 105 LYS A O 1
ATOM 796 N N . GLY A 1 106 ? -12.419 6.222 3.654 1.00 86.81 106 GLY A N 1
ATOM 797 C CA . GLY A 1 106 ? -11.176 6.559 4.345 1.00 86.81 106 GLY A CA 1
ATOM 798 C C . GLY A 1 106 ? -10.434 7.684 3.623 1.00 86.81 106 GLY A C 1
ATOM 799 O O . GLY A 1 106 ? -10.357 7.705 2.399 1.00 86.81 106 GLY A O 1
ATOM 800 N N . ARG A 1 107 ? -9.906 8.647 4.383 1.00 91.81 107 ARG A N 1
ATOM 801 C CA . ARG A 1 107 ? -9.170 9.792 3.831 1.00 91.81 107 ARG A CA 1
ATOM 802 C C . ARG A 1 107 ? -7.674 9.563 3.977 1.00 91.81 107 ARG A C 1
ATOM 804 O O . ARG A 1 107 ? -7.234 8.975 4.962 1.00 91.81 107 ARG A O 1
ATOM 811 N N . LEU A 1 108 ? -6.902 10.084 3.028 1.00 93.38 108 LEU A N 1
ATOM 812 C CA . LEU A 1 108 ? -5.455 10.194 3.180 1.00 93.38 108 LEU A CA 1
ATOM 813 C C . LEU A 1 108 ? -5.130 11.078 4.387 1.00 93.38 108 LEU A C 1
ATOM 815 O O . LEU A 1 108 ? -5.720 12.149 4.566 1.00 93.38 108 LEU A O 1
ATOM 819 N N . SER A 1 109 ? -4.172 10.635 5.196 1.00 93.38 109 SER A N 1
ATOM 820 C CA . SER A 1 109 ? -3.566 11.493 6.213 1.00 93.38 109 SER A CA 1
ATOM 821 C C . SER A 1 109 ? -2.770 12.629 5.555 1.00 93.38 109 SER A C 1
ATOM 823 O O . SER A 1 109 ? -2.458 12.583 4.364 1.00 93.38 109 SER A O 1
ATOM 825 N N . THR A 1 110 ? -2.420 13.668 6.316 1.00 94.88 110 THR A N 1
ATOM 826 C CA . THR A 1 110 ? -1.557 14.746 5.802 1.00 94.88 110 THR A CA 1
ATOM 827 C C . THR A 1 110 ? -0.210 14.203 5.322 1.00 94.88 110 THR A C 1
ATOM 829 O O . THR A 1 110 ? 0.153 14.467 4.184 1.00 94.88 110 THR A O 1
ATOM 832 N N . ALA A 1 111 ? 0.438 13.326 6.099 1.00 93.62 111 ALA A N 1
ATOM 833 C CA . ALA A 1 111 ? 1.696 12.691 5.701 1.00 93.62 111 ALA A CA 1
ATOM 834 C C . ALA A 1 111 ? 1.583 11.905 4.382 1.00 93.62 111 ALA A C 1
ATOM 836 O O . ALA A 1 111 ? 2.481 11.977 3.551 1.00 93.62 111 ALA A O 1
ATOM 837 N N . GLN A 1 112 ? 0.467 11.200 4.158 1.00 95.50 112 GLN A N 1
ATOM 838 C CA . GLN A 1 112 ? 0.218 10.496 2.894 1.00 95.50 112 GLN A CA 1
ATOM 839 C C . GLN A 1 112 ? 0.054 11.468 1.725 1.00 95.50 112 GLN A C 1
ATOM 841 O O . GLN A 1 112 ? 0.684 11.288 0.691 1.00 95.50 112 GLN A O 1
ATOM 846 N N . ARG A 1 113 ? -0.737 12.538 1.887 1.00 96.62 113 ARG A N 1
ATOM 847 C CA . ARG A 1 113 ? -0.895 13.555 0.832 1.00 96.62 113 ARG A CA 1
ATOM 848 C C . ARG A 1 113 ? 0.441 14.187 0.451 1.00 96.62 113 ARG A C 1
ATOM 850 O O . ARG A 1 113 ? 0.745 14.282 -0.736 1.00 96.62 113 ARG A O 1
ATOM 857 N N . ASP A 1 114 ? 1.240 14.561 1.444 1.00 96.75 114 ASP A N 1
ATOM 858 C CA . ASP A 1 114 ? 2.538 15.199 1.223 1.00 96.75 114 ASP A CA 1
ATOM 859 C C . ASP A 1 114 ? 3.522 14.233 0.550 1.00 96.75 114 ASP A C 1
ATOM 861 O O . ASP A 1 114 ? 4.209 14.605 -0.407 1.00 96.75 114 ASP A O 1
ATOM 865 N N . ARG A 1 115 ? 3.542 12.967 0.992 1.00 96.25 115 ARG A N 1
ATOM 866 C CA . ARG A 1 115 ? 4.382 11.914 0.409 1.00 96.25 115 ARG A CA 1
ATOM 867 C C . ARG A 1 115 ? 3.990 11.606 -1.031 1.00 96.25 115 ARG A C 1
ATOM 869 O O . ARG A 1 115 ? 4.866 11.578 -1.890 1.00 96.25 115 ARG A O 1
ATOM 876 N N . HIS A 1 116 ? 2.700 11.438 -1.315 1.00 96.94 116 HIS A N 1
ATOM 877 C CA . HIS A 1 116 ? 2.206 11.167 -2.667 1.00 96.94 116 HIS A CA 1
ATOM 878 C C . HIS A 1 116 ? 2.520 12.331 -3.610 1.00 96.94 116 HIS A C 1
ATOM 880 O O . HIS A 1 116 ? 2.986 12.112 -4.724 1.00 96.94 116 HIS A O 1
ATOM 886 N N . ALA A 1 117 ? 2.341 13.574 -3.151 1.00 97.00 117 ALA A N 1
ATOM 887 C CA . ALA A 1 117 ? 2.704 14.750 -3.933 1.00 97.00 117 ALA A CA 1
ATOM 888 C C . ALA A 1 117 ? 4.217 14.814 -4.212 1.00 97.00 117 ALA A C 1
ATOM 890 O O . ALA A 1 117 ? 4.624 15.212 -5.302 1.00 97.00 117 ALA A O 1
ATOM 891 N N . ALA A 1 118 ? 5.060 14.425 -3.250 1.00 97.56 118 ALA A N 1
ATOM 892 C CA . ALA A 1 118 ? 6.505 14.343 -3.452 1.00 97.56 118 ALA A CA 1
ATOM 893 C C . ALA A 1 118 ? 6.902 13.246 -4.449 1.00 97.56 118 ALA A C 1
ATOM 895 O O . ALA A 1 118 ? 7.718 13.504 -5.329 1.00 97.56 118 ALA A O 1
ATOM 896 N N . LEU A 1 119 ? 6.293 12.063 -4.349 1.00 97.31 119 LEU A N 1
ATOM 897 C CA . LEU A 1 119 ? 6.495 10.951 -5.279 1.00 97.31 119 LEU A CA 1
ATOM 898 C C . LEU A 1 119 ? 6.074 11.325 -6.707 1.00 97.31 119 LEU A C 1
ATOM 900 O O . LEU A 1 119 ? 6.842 11.107 -7.643 1.00 97.31 119 LEU A O 1
ATOM 904 N N . ALA A 1 120 ? 4.927 11.991 -6.861 1.00 96.88 120 ALA A N 1
ATOM 905 C CA . ALA A 1 120 ? 4.442 12.472 -8.153 1.00 96.88 120 ALA A CA 1
ATOM 906 C C . ALA A 1 120 ? 5.420 13.450 -8.823 1.00 96.88 120 ALA A C 1
ATOM 908 O O . ALA A 1 120 ? 5.667 13.345 -10.023 1.00 96.88 120 ALA A O 1
ATOM 909 N N . ARG A 1 121 ? 6.048 14.356 -8.057 1.00 97.62 121 ARG A N 1
ATOM 910 C CA . ARG A 1 121 ? 7.086 15.265 -8.588 1.00 97.62 121 ARG A CA 1
ATOM 911 C C . ARG A 1 121 ? 8.326 14.536 -9.110 1.00 97.62 121 ARG A C 1
ATOM 913 O O . ARG A 1 121 ? 9.016 15.079 -9.963 1.00 97.62 121 ARG A O 1
ATOM 920 N N . LEU A 1 122 ? 8.606 13.336 -8.603 1.00 96.38 122 LEU A N 1
ATOM 921 C CA . LEU A 1 122 ? 9.703 12.479 -9.061 1.00 96.38 122 LEU A CA 1
ATOM 922 C C . LEU A 1 122 ? 9.280 11.523 -10.191 1.00 96.38 122 LEU A C 1
ATOM 924 O O . LEU A 1 122 ? 10.086 10.709 -10.631 1.00 96.38 122 LEU A O 1
A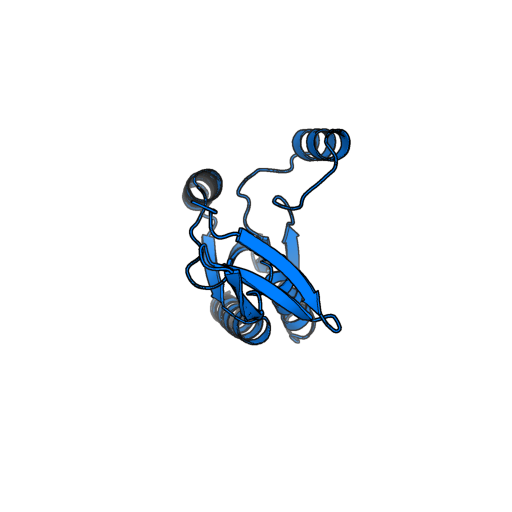TOM 928 N N . GLY A 1 123 ? 8.033 11.611 -10.666 1.00 95.12 123 GLY A N 1
ATOM 929 C CA . GLY A 1 123 ? 7.502 10.755 -11.729 1.00 95.12 123 GLY A CA 1
ATOM 930 C C . GLY A 1 123 ? 6.940 9.413 -11.250 1.00 95.12 123 GLY A C 1
ATOM 931 O O . GLY A 1 123 ? 6.664 8.544 -12.076 1.00 95.12 123 GLY A O 1
ATOM 932 N N . HIS A 1 124 ? 6.752 9.222 -9.941 1.00 96.44 124 HIS A N 1
ATOM 933 C CA . HIS A 1 124 ? 6.106 8.029 -9.393 1.00 96.44 124 HIS A CA 1
ATOM 934 C C . HIS A 1 124 ? 4.602 8.240 -9.225 1.00 96.44 124 HIS A C 1
ATOM 936 O O . HIS A 1 124 ? 4.164 9.236 -8.652 1.00 96.44 124 HIS A O 1
ATOM 942 N N . ASP A 1 125 ? 3.816 7.265 -9.674 1.00 94.75 125 ASP A N 1
ATOM 943 C CA . ASP A 1 125 ? 2.359 7.296 -9.573 1.00 94.75 125 ASP A CA 1
ATOM 944 C C . ASP A 1 125 ? 1.862 6.460 -8.385 1.00 94.75 125 ASP A C 1
ATOM 946 O O . ASP A 1 125 ? 2.259 5.300 -8.223 1.00 94.75 125 ASP A O 1
ATOM 950 N N . VAL A 1 126 ? 0.982 7.051 -7.571 1.00 97.69 126 VAL A N 1
ATOM 951 C CA . VAL A 1 126 ? 0.327 6.393 -6.433 1.00 97.69 126 VAL A CA 1
ATOM 952 C C . VAL A 1 126 ? -1.182 6.416 -6.650 1.00 97.69 126 VAL A C 1
ATOM 954 O O . VAL A 1 126 ? -1.823 7.460 -6.527 1.00 97.69 126 VAL A O 1
ATOM 957 N N . THR A 1 127 ? -1.767 5.252 -6.922 1.00 97.88 127 THR A N 1
ATOM 958 C CA . THR A 1 127 ? -3.217 5.104 -7.085 1.00 97.88 127 THR A CA 1
ATOM 959 C C . THR A 1 127 ? -3.871 4.705 -5.762 1.00 97.88 127 THR A C 1
ATOM 961 O O . THR A 1 127 ? -3.437 3.765 -5.100 1.00 97.88 127 THR A O 1
ATOM 964 N N . VAL A 1 128 ? -4.942 5.399 -5.368 1.00 97.12 128 VAL A N 1
ATOM 965 C CA . VAL A 1 128 ? -5.707 5.056 -4.159 1.00 97.12 128 VAL A CA 1
ATOM 966 C C . VAL A 1 128 ? -6.800 4.045 -4.500 1.00 97.12 128 VAL A C 1
ATOM 968 O O . VAL A 1 128 ? -7.682 4.342 -5.302 1.00 97.12 128 VAL A O 1
ATOM 971 N N . VAL A 1 129 ? -6.791 2.889 -3.837 1.00 97.12 129 VAL A N 1
ATOM 972 C CA . VAL A 1 129 ? -7.848 1.872 -3.925 1.00 97.12 129 VAL A CA 1
ATOM 973 C C . VAL A 1 129 ? -8.724 1.955 -2.681 1.00 97.12 129 VAL A C 1
ATOM 975 O O . VAL A 1 129 ? -8.274 1.713 -1.560 1.00 97.12 129 VAL A O 1
ATOM 978 N N . SER A 1 130 ? -9.995 2.308 -2.878 1.00 96.19 130 SER A N 1
ATOM 979 C CA . SER A 1 130 ? -10.985 2.402 -1.801 1.00 96.19 130 SER A CA 1
ATOM 980 C C . SER A 1 130 ? -11.947 1.224 -1.864 1.00 96.19 130 SER A C 1
ATOM 982 O O . SER A 1 130 ? -12.703 1.091 -2.823 1.00 96.19 130 SER A O 1
ATOM 984 N N . ALA A 1 131 ? -11.948 0.387 -0.829 1.00 95.88 131 ALA A N 1
ATOM 985 C CA . ALA A 1 131 ? -12.757 -0.827 -0.796 1.00 95.88 131 ALA A CA 1
ATOM 986 C C . ALA A 1 131 ? -13.403 -1.045 0.572 1.00 95.88 131 ALA A C 1
ATOM 988 O O . ALA A 1 131 ? -12.887 -0.635 1.614 1.00 95.88 131 ALA A O 1
ATOM 989 N N . THR A 1 132 ? -14.556 -1.709 0.591 1.00 94.31 132 THR A N 1
ATOM 990 C CA . THR A 1 132 ? -15.240 -2.077 1.851 1.00 94.31 132 THR A CA 1
ATOM 991 C C . THR A 1 132 ? -15.101 -3.554 2.195 1.00 94.31 132 THR A C 1
ATOM 993 O O . THR A 1 132 ? -15.378 -3.945 3.330 1.00 94.31 132 THR A O 1
ATOM 996 N N . THR A 1 133 ? -14.622 -4.366 1.248 1.00 94.94 133 THR A N 1
ATOM 997 C CA . THR A 1 133 ? -14.384 -5.799 1.434 1.00 94.94 133 THR A CA 1
ATOM 998 C C . THR A 1 133 ? -13.032 -6.217 0.843 1.00 94.94 133 THR A C 1
ATOM 1000 O O . THR A 1 133 ? -12.554 -5.584 -0.099 1.00 94.94 133 THR A O 1
ATOM 1003 N N . PRO A 1 134 ? -12.407 -7.295 1.351 1.00 96.56 134 PRO A N 1
ATOM 1004 C CA . PRO A 1 134 ? -11.162 -7.809 0.780 1.00 96.56 134 PRO A CA 1
ATOM 1005 C C . PRO A 1 134 ? -11.289 -8.294 -0.673 1.00 96.56 134 PRO A C 1
ATOM 1007 O O . PRO A 1 134 ? -10.333 -8.180 -1.433 1.00 96.56 134 PRO A O 1
ATOM 1010 N N . ALA A 1 135 ? -12.452 -8.828 -1.062 1.00 97.38 135 ALA A N 1
ATOM 1011 C CA . ALA A 1 135 ? -12.699 -9.293 -2.428 1.00 97.38 135 ALA A CA 1
ATOM 1012 C C . ALA A 1 135 ? -12.738 -8.123 -3.423 1.00 97.38 135 ALA A C 1
ATOM 1014 O O . ALA A 1 135 ? -12.083 -8.172 -4.459 1.00 97.38 135 ALA A O 1
ATOM 1015 N N . ASP A 1 136 ? -13.438 -7.050 -3.056 1.00 97.62 136 ASP A N 1
ATOM 1016 C CA . ASP A 1 136 ? -13.493 -5.798 -3.814 1.00 97.62 136 ASP A CA 1
ATOM 1017 C C . ASP A 1 136 ? -12.097 -5.166 -3.959 1.00 97.62 136 ASP A C 1
ATOM 1019 O O . ASP A 1 136 ? -11.650 -4.884 -5.069 1.00 97.62 136 ASP A O 1
ATOM 1023 N N . ALA A 1 137 ? -11.341 -5.074 -2.855 1.00 98.00 137 ALA A N 1
ATOM 1024 C CA . ALA A 1 137 ? -9.966 -4.571 -2.880 1.00 98.00 137 ALA A CA 1
ATOM 1025 C C . ALA A 1 137 ? -9.062 -5.370 -3.828 1.00 98.00 137 ALA A C 1
ATOM 1027 O O . ALA A 1 137 ? -8.259 -4.779 -4.550 1.00 98.00 137 ALA A O 1
ATOM 1028 N N . ALA A 1 138 ? -9.179 -6.701 -3.814 1.00 98.56 138 ALA A N 1
ATOM 1029 C CA . ALA A 1 138 ? -8.423 -7.578 -4.698 1.00 98.56 138 ALA A CA 1
ATOM 1030 C C . ALA A 1 138 ? -8.821 -7.387 -6.168 1.00 98.56 138 ALA A C 1
ATOM 1032 O O . ALA A 1 138 ? -7.936 -7.262 -7.009 1.00 98.56 138 ALA A O 1
ATOM 1033 N N . SER A 1 139 ? -10.123 -7.319 -6.467 1.00 98.50 139 SER A N 1
ATOM 1034 C CA . SER A 1 139 ? -10.629 -7.129 -7.831 1.00 98.50 139 SER A CA 1
ATOM 1035 C C . SER A 1 139 ? -10.125 -5.823 -8.443 1.00 98.50 139 SER A C 1
ATOM 1037 O O . SER A 1 139 ? -9.504 -5.852 -9.503 1.00 98.50 139 SER A O 1
ATOM 1039 N N . GLN A 1 140 ? -10.309 -4.700 -7.739 1.00 98.56 140 GLN A N 1
ATOM 1040 C CA . GLN A 1 140 ? -9.863 -3.382 -8.204 1.00 98.56 140 GLN A CA 1
ATOM 1041 C C . GLN A 1 140 ? -8.346 -3.342 -8.431 1.00 98.56 140 GLN A C 1
ATOM 1043 O O . GLN A 1 140 ? -7.867 -2.801 -9.423 1.00 98.56 140 GLN A O 1
ATOM 1048 N N . ALA A 1 141 ? -7.571 -3.933 -7.519 1.00 98.31 141 ALA A N 1
ATOM 1049 C CA . ALA A 1 141 ? -6.118 -3.917 -7.623 1.00 98.31 141 ALA A CA 1
ATOM 1050 C C . ALA A 1 141 ? -5.607 -4.791 -8.779 1.00 98.31 141 ALA A C 1
ATOM 1052 O O . ALA A 1 141 ? -4.667 -4.399 -9.470 1.00 98.31 141 ALA A O 1
ATOM 1053 N N . VAL A 1 142 ? -6.228 -5.954 -9.015 1.00 98.62 142 VAL A N 1
ATOM 1054 C CA . VAL A 1 142 ? -5.908 -6.818 -10.162 1.00 98.62 142 VAL A CA 1
ATOM 1055 C C . VAL A 1 142 ? -6.221 -6.109 -11.474 1.00 98.62 142 VAL A C 1
ATOM 1057 O O . VAL A 1 142 ? -5.359 -6.085 -12.348 1.00 98.62 142 VAL A O 1
ATOM 1060 N N . GLU A 1 143 ? -7.406 -5.510 -11.599 1.00 98.56 143 GLU A N 1
ATOM 1061 C CA . GLU A 1 143 ? -7.798 -4.737 -12.784 1.00 98.56 143 GLU A CA 1
ATOM 1062 C C . GLU A 1 143 ? -6.805 -3.599 -13.057 1.00 98.56 143 GLU A C 1
ATOM 1064 O O . GLU A 1 143 ? -6.304 -3.455 -14.173 1.00 98.56 143 GLU A O 1
ATOM 1069 N N . LEU A 1 144 ? -6.427 -2.861 -12.011 1.00 98.25 144 LEU A N 1
ATOM 1070 C CA . LEU A 1 144 ? -5.451 -1.780 -12.095 1.00 98.25 144 LEU A CA 1
ATOM 1071 C C . LEU A 1 144 ? -4.083 -2.264 -12.604 1.00 98.25 144 LEU A C 1
ATOM 1073 O O . LEU A 1 144 ? -3.534 -1.693 -13.548 1.00 98.25 144 LEU A O 1
ATOM 1077 N N . VAL A 1 145 ? -3.536 -3.337 -12.019 1.00 98.12 145 VAL A N 1
ATOM 1078 C CA . VAL A 1 145 ? -2.238 -3.887 -12.446 1.00 98.12 145 VAL A CA 1
ATOM 1079 C C . VAL A 1 145 ? -2.320 -4.466 -13.858 1.00 98.12 145 VAL A C 1
ATOM 1081 O O . VAL A 1 145 ? -1.384 -4.287 -14.634 1.00 98.12 145 VAL A O 1
ATOM 1084 N N . GLN A 1 146 ? -3.424 -5.114 -14.236 1.00 98.31 146 GLN A N 1
ATOM 1085 C CA . GLN A 1 146 ? -3.627 -5.567 -15.616 1.00 98.31 146 GLN A CA 1
ATOM 1086 C C . GLN A 1 146 ? -3.632 -4.395 -16.602 1.00 98.31 146 GLN A C 1
ATOM 1088 O O . GLN A 1 146 ? -2.986 -4.491 -17.645 1.00 98.31 146 GLN A O 1
ATOM 1093 N N . GLY A 1 147 ? -4.278 -3.280 -16.250 1.00 97.81 147 GLY A N 1
ATOM 1094 C CA . GLY A 1 147 ? -4.243 -2.052 -17.042 1.00 97.81 147 GLY A CA 1
ATOM 1095 C C . GLY A 1 147 ? -2.822 -1.521 -17.231 1.00 97.81 147 GLY A C 1
ATOM 1096 O O . GLY A 1 147 ? -2.430 -1.186 -18.346 1.00 97.81 147 GLY A O 1
ATOM 1097 N N . TRP A 1 148 ? -2.004 -1.519 -16.175 1.00 97.12 148 TRP A N 1
ATOM 1098 C CA . TRP A 1 148 ? -0.595 -1.124 -16.280 1.00 97.12 148 TRP A CA 1
ATOM 1099 C C . TRP A 1 148 ? 0.223 -2.073 -17.153 1.00 97.12 148 TRP A C 1
ATOM 1101 O O . TRP A 1 148 ? 1.052 -1.618 -17.933 1.00 97.12 148 TRP A O 1
ATOM 1111 N N . LEU A 1 149 ? -0.032 -3.378 -17.062 1.00 96.81 149 LEU A N 1
ATOM 1112 C CA . LEU A 1 149 ? 0.625 -4.384 -17.894 1.00 96.81 149 LEU A CA 1
ATOM 1113 C C . LEU A 1 149 ? 0.195 -4.323 -19.365 1.00 96.81 149 LEU A C 1
ATOM 1115 O O . LEU A 1 149 ? 0.911 -4.836 -20.217 1.00 96.81 149 LEU A O 1
ATOM 1119 N N . ALA A 1 150 ? -0.967 -3.763 -19.691 1.00 94.88 150 ALA A N 1
ATOM 1120 C CA . ALA A 1 150 ? -1.421 -3.656 -21.077 1.00 94.88 150 ALA A CA 1
ATOM 1121 C C . ALA A 1 150 ? -0.679 -2.562 -21.865 1.00 94.88 150 ALA A C 1
ATOM 1123 O O . ALA A 1 150 ? -0.637 -2.620 -23.091 1.00 94.88 150 ALA A O 1
ATOM 1124 N N . VAL A 1 151 ? -0.098 -1.584 -21.165 1.00 87.88 151 VAL A N 1
ATOM 1125 C CA . VAL A 1 151 ? 0.599 -0.425 -21.754 1.00 87.88 151 VAL A CA 1
ATOM 1126 C C . VAL A 1 151 ? 2.112 -0.436 -21.513 1.00 87.88 151 VAL A C 1
ATOM 1128 O O . VAL A 1 151 ? 2.790 0.509 -21.911 1.00 87.88 151 VAL A O 1
ATOM 1131 N N . ALA A 1 152 ? 2.618 -1.465 -20.828 1.00 73.19 152 ALA A N 1
ATOM 1132 C CA . ALA A 1 152 ? 4.020 -1.641 -20.453 1.00 73.19 152 ALA A CA 1
ATOM 1133 C C . ALA A 1 152 ? 4.736 -2.674 -21.327 1.00 73.19 152 ALA A C 1
ATOM 1135 O O . ALA A 1 152 ? 4.098 -3.692 -21.695 1.00 73.19 152 ALA A O 1
#

Radius of gyration: 18.5 Å; chains: 1; bounding box: 46×31×53 Å

Foldseek 3Di:
DAQKDWDWDADVNFTKIWIQHSVGDIDIDGDFDDQVLLVVLQVVLLVPDPCEPPFKHKDFDPLVDDDDPVVNVVCVVVPSAPLPAGMWIAGPPRAIEGEHEAEAPRDRDPSNVVVQVVCVVVVYYYYYDYYRDSVSSNVVSVVVVVVVSVVD